Protein 3S7R (pdb70)

Nearest PDB structures (foldseek):
  8hni-assembly6_L  TM=8.729E-01  e=9.704E-08  Homo sapiens
  7s7b-assembly1_C  TM=8.817E-01  e=3.773E-05  Homo sapiens
  2voo-assembly2_B  TM=8.576E-01  e=2.754E-04  Homo sapiens
  2von-assembly1_A  TM=8.362E-01  e=2.131E-04  Homo sapiens
  1s79-assembly1_A  TM=7.300E-01  e=1.360E-04  Homo sapiens

Secondary structure (DSSP, 8-state):
--S-TT--EE---TT--HHHHHHHHTTTS-EEEEEE--TTT----SEEEEEESSTHHHHHHHHSS-EEETTEEEEE---/---TT--EES--TT--HHHHHHHHTTTS-EEEEEE--TTT----SEEEEEESSTHHHHHHHHSS-EEETTEEEEE---

Radius of gyration: 17.93 Å; Cα contacts (8 Å, |Δi|>4): 323; chains: 2; bounding box: 46×35×51 Å

Organism: Homo sapiens (NCBI:txid9606)

B-factor: mean 40.05, std 12.37, range [20.31, 107.15]

GO terms:
  GO:0003723 RNA binding (F, TAS)
  GO:0003729 mRNA binding (F, TAS)
  GO:0005515 protein binding (F, IPI)
  GO:0005654 nucleoplasm (C, IDA)
  GO:0005634 nucleus (C, IDA)
  GO:0016556 mRNA modification (P, IDA)
  GO:2000623 negative regulation of nuclear-transcribed mRNA catabolic process, nonsense-mediated decay (P, IDA)
  GO:1990904 ribonucleoprotein complex (C, IDA)
  GO:0003723 RNA binding (F, HDA)

Foldseek 3Di:
DPDDLQKKKAWADQPQDQVQVQVQLVVQAHWPGKDFPDPVPPGTPRMIMTGHPDSVSLVVVVVDPWDDGPHTTMDDDRD/DDDLQKKKAQADQPQDQVQVQVQLVVQAHWPGKDFPDPVPPGTPRMIMTGHPDSVSLVVVVVDPFDDGPHTTMDDDGD

Sequence (157 aa):
NEEDAGKFVGGLSWDTSKKDLKKDYFTKFGEVVDCTIKDPNTGRSRGFGFILFKDAASVEKVLDQKEHRLDGRVIDPPKKAEEDAGKFVGGLSWDTSKKDLKDYFTKFGEVVDCTIKDPNTGRSRGFGFILFKDAASVEKVLDQKEHRLDGRVIDPKKA

InterPro domains:
  IPR000504 RNA recognition motif domain [PF00076] (72-138)
  IPR000504 RNA recognition motif domain [PF00076] (155-215)
  IPR000504 RNA recognition motif domain [PS50102] (69-154)
  IPR000504 RNA recognition motif domain [PS50102] (153-233)
  IPR000504 RNA recognition motif domain [SM00360] (70-142)
  IPR000504 RNA recognition motif domain [SM00360] (154-227)
  IPR012677 Nucleotide-binding alpha-beta plait domain superfamily [G3DSA:3.30.70.330] (58-142)
  IPR012677 Nucleotide-binding alpha-beta plait domain superfamily [G3DSA:3.30.70.330] (143-267)
  IPR012956 CARG-binding factor, N-terminal [PF08143] (1-69)
  IPR034846 hnRNPAB, RNA recognition motif 1 [cd12757] (65-144)
  IPR035979 RNA-binding domain superfamily [SSF54928] (67-162)
  IPR035979 RNA-binding domain superfamily [SSF54928] (146-263)

Structure (mmCIF, N/CA/C/O backbone):
data_3S7R
#
_entry.id   3S7R
#
_cell.length_a   43.150
_cell.length_b   41.856
_cell.length_c   55.146
_cell.angle_alpha   90.00
_cell.angle_beta   92.65
_cell.angle_gamma   90.00
#
_symmetry.space_group_name_H-M   'P 1 21 1'
#
loop_
_entity.id
_entity.type
_entity.pdbx_description
1 polymer 'Heterogeneous nuclear ribonucleoprotein A/B'
2 non-polymer 'UNKNOWN LIGAND'
3 water water
#
loop_
_atom_site.group_PDB
_atom_site.id
_atom_site.type_symbol
_atom_site.label_atom_id
_atom_site.label_alt_id
_atom_site.label_comp_id
_atom_site.label_asym_id
_atom_site.label_entity_id
_atom_site.label_seq_id
_atom_site.pdbx_PDB_ins_code
_atom_site.Cartn_x
_atom_site.Cartn_y
_atom_site.Cartn_z
_atom_site.occupancy
_atom_site.B_iso_or_equiv
_atom_site.auth_seq_id
_atom_site.auth_comp_id
_atom_site.auth_asym_id
_atom_site.auth_atom_id
_atom_site.pdbx_PDB_model_num
ATOM 1 N N . ASN A 1 7 ? 30.781 -22.541 26.201 1.00 78.53 64 ASN A N 1
ATOM 2 C CA . ASN A 1 7 ? 31.313 -21.187 26.013 1.00 75.84 64 ASN A CA 1
ATOM 3 C C . ASN A 1 7 ? 32.809 -21.250 25.753 1.00 78.28 64 ASN A C 1
ATOM 4 O O . ASN A 1 7 ? 33.506 -22.049 26.392 1.00 80.99 64 ASN A O 1
ATOM 6 N N . GLU A 1 8 ? 33.298 -20.445 24.786 1.00 69.70 65 GLU A N 1
ATOM 7 C CA . GLU A 1 8 ? 34.721 -20.401 24.436 1.00 67.52 65 GLU A CA 1
ATOM 8 C C . GLU A 1 8 ? 35.456 -19.395 25.342 1.00 60.77 65 GLU A C 1
ATOM 9 O O . GLU A 1 8 ? 36.595 -19.642 25.737 1.00 60.38 65 GLU A O 1
ATOM 11 N N . GLU A 1 9 ? 34.814 -18.268 25.666 1.00 49.94 66 GLU A N 1
ATOM 12 C CA . GLU A 1 9 ? 35.388 -17.282 26.574 1.00 45.27 66 GLU A CA 1
ATOM 13 C C . GLU A 1 9 ? 34.517 -17.218 27.819 1.00 43.65 66 GLU A C 1
ATOM 14 O O . GLU A 1 9 ? 33.333 -17.567 27.752 1.00 41.54 66 GLU A O 1
ATOM 20 N N . ASP A 1 10 ? 35.096 -16.754 28.949 1.00 38.23 67 ASP A N 1
ATOM 21 C CA . ASP A 1 10 ? 34.405 -16.490 30.212 1.00 36.48 67 ASP A CA 1
ATOM 22 C C . ASP A 1 10 ? 33.084 -15.732 29.933 1.00 37.20 67 ASP A C 1
ATOM 23 O O . ASP A 1 10 ? 33.090 -14.757 29.205 1.00 34.50 67 ASP A O 1
ATOM 28 N N . ALA A 1 11 ? 31.967 -16.223 30.480 1.00 35.66 68 ALA A N 1
ATOM 29 C CA . ALA A 1 11 ? 30.596 -15.728 30.304 1.00 34.15 68 ALA A CA 1
ATOM 30 C C . ALA A 1 11 ? 30.380 -14.254 30.711 1.00 36.38 68 ALA A C 1
ATOM 31 O O . ALA A 1 11 ? 29.428 -13.644 30.220 1.00 34.85 68 ALA A O 1
ATOM 33 N N . GLY A 1 12 ? 31.246 -13.720 31.582 1.00 32.34 69 GLY A N 1
ATOM 34 C CA . GLY A 1 12 ? 31.186 -12.348 32.071 1.00 31.67 69 GLY A CA 1
ATOM 35 C C . GLY A 1 12 ? 32.125 -11.383 31.371 1.00 34.87 69 GLY A C 1
ATOM 36 O O . GLY A 1 12 ? 32.187 -10.216 31.729 1.00 32.88 69 GLY A O 1
ATOM 37 N N . LYS A 1 13 ? 32.873 -11.867 30.392 1.00 32.43 70 LYS A N 1
ATOM 38 C CA . LYS A 1 13 ? 33.871 -11.100 29.638 1.00 31.56 70 LYS A CA 1
ATOM 39 C C . LYS A 1 13 ? 33.305 -10.556 28.322 1.00 33.58 70 LYS A C 1
ATOM 40 O O . LYS A 1 13 ? 32.646 -11.288 27.580 1.00 32.38 70 LYS A O 1
ATOM 54 N N . PHE A 1 15 ? 34.219 -7.917 24.801 1.00 26.27 72 PHE A N 1
ATOM 55 C CA . PHE A 1 15 ? 35.071 -7.154 23.911 1.00 25.80 72 PHE A CA 1
ATOM 56 C C . PHE A 1 15 ? 34.457 -5.770 23.809 1.00 30.94 72 PHE A C 1
ATOM 57 O O . PHE A 1 15 ? 33.222 -5.658 23.826 1.00 31.17 72 PHE A O 1
ATOM 65 N N . VAL A 1 16 ? 35.294 -4.708 23.727 1.00 27.50 73 VAL A N 1
ATOM 66 C CA . VAL A 1 16 ? 34.808 -3.322 23.595 1.00 26.89 73 VAL A CA 1
ATOM 67 C C . VAL A 1 16 ? 35.659 -2.606 22.562 1.00 31.04 73 VAL A C 1
ATOM 68 O O . VAL A 1 16 ? 36.772 -2.182 22.868 1.00 29.54 73 VAL A O 1
ATOM 72 N N . GLY A 1 17 ? 35.127 -2.475 21.355 1.00 29.59 74 GLY A N 1
ATOM 73 C CA . GLY A 1 17 ? 35.829 -1.788 20.272 1.00 30.38 74 GLY A CA 1
ATOM 74 C C . GLY A 1 17 ? 35.440 -0.323 20.154 1.00 33.44 74 GLY A C 1
ATOM 75 O O . GLY A 1 17 ? 34.520 0.138 20.822 1.00 30.54 74 GLY A O 1
ATOM 76 N N . GLY A 1 18 ? 36.137 0.406 19.299 1.00 33.75 75 GLY A N 1
ATOM 77 C CA . GLY A 1 18 ? 35.847 1.811 19.032 1.00 34.65 75 GLY A CA 1
ATOM 78 C C . GLY A 1 18 ? 36.202 2.792 20.135 1.00 38.98 75 GLY A C 1
ATOM 79 O O . GLY A 1 18 ? 35.692 3.923 20.131 1.00 38.64 75 GLY A O 1
ATOM 80 N N . LEU A 1 19 ? 37.128 2.391 21.043 1.00 34.05 76 LEU A N 1
ATOM 81 C CA . LEU A 1 19 ? 37.609 3.226 22.144 1.00 33.66 76 LEU A CA 1
ATOM 82 C C . LEU A 1 19 ? 38.395 4.448 21.664 1.00 42.66 76 LEU A C 1
ATOM 83 O O . LEU A 1 19 ? 39.261 4.345 20.791 1.00 43.85 76 LEU A O 1
ATOM 88 N N . SER A 1 20 ? 38.092 5.615 22.264 1.00 42.33 77 SER A N 1
ATOM 89 C CA . SER A 1 20 ? 38.784 6.883 21.986 1.00 43.59 77 SER A CA 1
ATOM 90 C C . SER A 1 20 ? 40.179 6.806 22.613 1.00 42.96 77 SER A C 1
ATOM 91 O O . SER A 1 20 ? 40.345 6.126 23.628 1.00 40.12 77 SER A O 1
ATOM 94 N N . TRP A 1 21 ? 41.181 7.479 22.023 1.00 37.22 78 TRP A N 1
ATOM 95 C CA . TRP A 1 21 ? 42.549 7.452 22.572 1.00 33.96 78 TRP A CA 1
ATOM 96 C C . TRP A 1 21 ? 42.586 8.029 24.022 1.00 36.59 78 TRP A C 1
ATOM 97 O O . TRP A 1 21 ? 43.440 7.631 24.806 1.00 35.06 78 TRP A O 1
ATOM 108 N N . ASP A 1 22 ? 41.690 8.985 24.347 1.00 35.02 79 ASP A N 1
ATOM 109 C CA . ASP A 1 22 ? 41.685 9.673 25.643 1.00 36.64 79 ASP A CA 1
ATOM 110 C C . ASP A 1 22 ? 40.858 8.930 26.705 1.00 42.44 79 ASP A C 1
ATOM 111 O O . ASP A 1 22 ? 40.701 9.444 27.822 1.00 42.99 79 ASP A O 1
ATOM 116 N N . THR A 1 23 ? 40.390 7.701 26.384 1.00 39.54 80 THR A N 1
ATOM 117 C CA . THR A 1 23 ? 39.653 6.858 27.335 1.00 38.04 80 THR A CA 1
ATOM 118 C C . THR A 1 23 ? 40.678 6.065 28.137 1.00 37.86 80 THR A C 1
ATOM 119 O O . THR A 1 23 ? 41.467 5.314 27.563 1.00 36.91 80 THR A O 1
ATOM 123 N N . SER A 1 24 ? 40.672 6.252 29.451 1.00 33.38 81 SER A N 1
ATOM 124 C CA . SER A 1 24 ? 41.561 5.526 30.362 1.00 33.10 81 SER A CA 1
ATOM 125 C C . SER A 1 24 ? 40.906 4.213 30.836 1.00 34.36 81 SER A C 1
ATOM 126 O O . SER A 1 24 ? 39.716 4.000 30.589 1.00 32.11 81 SER A O 1
ATOM 129 N N . LYS A 1 25 ? 41.686 3.338 31.525 1.00 30.42 82 LYS A N 1
ATOM 130 C CA . LYS A 1 25 ? 41.212 2.076 32.113 1.00 30.84 82 LYS A CA 1
ATOM 131 C C . LYS A 1 25 ? 40.094 2.429 33.146 1.00 33.85 82 LYS A C 1
ATOM 132 O O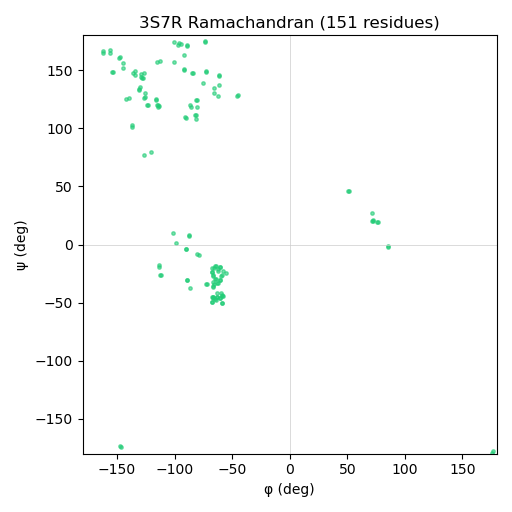 . LYS A 1 25 ? 39.032 1.799 33.161 1.00 33.48 82 LYS A O 1
ATOM 138 N N . LYS A 1 26 ? 40.309 3.482 33.934 1.00 31.08 83 LYS A N 1
ATOM 139 C CA . LYS A 1 26 ? 39.332 3.983 34.918 1.00 31.51 83 LYS A CA 1
ATOM 140 C C . LYS A 1 26 ? 38.044 4.480 34.217 1.00 34.89 83 LYS A C 1
ATOM 141 O O . LYS A 1 26 ? 36.955 4.161 34.685 1.00 34.93 83 LYS A O 1
ATOM 147 N N . ASP A 1 27 ? 38.164 5.259 33.123 1.00 31.14 84 ASP A N 1
ATOM 148 C CA . ASP A 1 27 ? 37.004 5.728 32.338 1.00 30.88 84 ASP A CA 1
ATOM 149 C C . ASP A 1 27 ? 36.189 4.538 31.830 1.00 31.69 84 ASP A C 1
ATOM 150 O O . ASP A 1 27 ? 34.960 4.568 31.913 1.00 32.19 84 ASP A O 1
ATOM 155 N N . LEU A 1 28 ? 36.874 3.502 31.302 1.00 28.06 85 LEU A N 1
ATOM 156 C CA . LEU A 1 28 ? 36.269 2.258 30.797 1.00 28.08 85 LEU A CA 1
ATOM 157 C C . LEU A 1 28 ? 35.459 1.546 31.913 1.00 29.16 85 LEU A C 1
ATOM 158 O O . LEU A 1 28 ? 34.286 1.244 31.703 1.00 27.69 85 LEU A O 1
ATOM 163 N N . LYS A 1 29 ? 36.093 1.353 33.089 1.00 26.91 86 LYS A N 1
ATOM 164 C CA A LYS A 1 29 ? 35.516 0.739 34.286 0.50 27.59 86 LYS A CA 1
ATOM 165 C CA B LYS A 1 29 ? 35.517 0.738 34.285 0.50 27.79 86 LYS A CA 1
ATOM 166 C C . LYS A 1 29 ? 34.273 1.506 34.763 1.00 32.65 86 LYS A C 1
ATOM 167 O O . LYS A 1 29 ? 33.271 0.877 35.116 1.00 32.69 86 LYS A O 1
ATOM 178 N N . ASP A 1 30 ? 34.358 2.866 34.811 1.00 29.92 87 ASP A N 1
ATOM 179 C CA . ASP A 1 30 ? 33.263 3.717 35.273 1.00 30.22 87 ASP A CA 1
ATOM 180 C C . ASP A 1 30 ? 32.075 3.654 34.322 1.00 32.12 87 ASP A C 1
ATOM 181 O O . ASP A 1 30 ? 30.944 3.710 34.786 1.00 32.38 87 ASP A O 1
ATOM 186 N N . TYR A 1 31 ? 32.309 3.546 33.005 1.00 27.01 88 TYR A N 1
ATOM 187 C CA . TYR A 1 31 ? 31.171 3.458 32.087 1.00 26.15 88 TYR A CA 1
ATOM 188 C C . TYR A 1 31 ? 30.365 2.163 32.322 1.00 29.95 88 TYR A C 1
ATOM 189 O O . TYR A 1 31 ? 29.143 2.201 32.381 1.00 33.11 88 TYR A O 1
ATOM 198 N N . PHE A 1 32 ? 31.045 1.034 32.424 1.00 25.46 89 PHE A N 1
ATOM 199 C CA . PHE A 1 32 ? 30.382 -0.249 32.541 1.00 25.27 89 PHE A CA 1
ATOM 200 C C . PHE A 1 32 ? 29.889 -0.562 33.948 1.00 27.65 89 PHE A C 1
ATOM 201 O O . PHE A 1 32 ? 29.105 -1.491 34.087 1.00 26.73 89 PHE A O 1
ATOM 209 N N . THR A 1 33 ? 30.252 0.256 34.959 1.00 26.45 90 THR A N 1
ATOM 210 C CA . THR A 1 33 ? 29.755 0.151 36.350 1.00 28.00 90 THR A CA 1
ATOM 211 C C . THR A 1 33 ? 28.224 0.373 36.358 1.00 32.57 90 THR A C 1
ATOM 212 O O . THR A 1 33 ? 27.548 -0.063 37.276 1.00 33.46 90 THR A O 1
ATOM 216 N N . LYS A 1 34 ? 27.688 1.044 35.327 1.00 29.47 91 LYS A N 1
ATOM 217 C CA . LYS A 1 34 ? 26.259 1.322 35.145 1.00 30.63 91 LYS A CA 1
ATOM 218 C C . LYS A 1 34 ? 25.430 0.043 34.912 1.00 32.88 91 LYS A C 1
ATOM 219 O O . LYS A 1 34 ? 24.232 0.082 35.067 1.00 32.16 91 LYS A O 1
ATOM 225 N N . PHE A 1 35 ? 26.066 -1.064 34.494 1.00 29.92 92 PHE A N 1
ATOM 226 C CA . PHE A 1 35 ? 25.435 -2.335 34.098 1.00 29.71 92 PHE A CA 1
ATOM 227 C C . PHE A 1 35 ? 25.745 -3.492 35.038 1.00 33.48 92 PHE A C 1
ATOM 228 O O . PHE A 1 35 ? 25.032 -4.496 35.009 1.00 34.69 92 PHE A O 1
ATOM 236 N N . GLY A 1 36 ? 26.803 -3.372 35.832 1.00 27.70 93 GLY A N 1
ATOM 237 C CA . GLY A 1 36 ? 27.162 -4.410 36.800 1.00 27.35 93 GLY A CA 1
ATOM 238 C C . GLY A 1 36 ? 28.440 -4.030 37.493 1.00 30.33 93 GLY A C 1
ATOM 239 O O . GLY A 1 36 ? 28.987 -2.970 37.198 1.00 31.40 93 GLY A O 1
ATOM 240 N N . GLU A 1 37 ? 28.946 -4.882 38.381 1.00 25.48 94 GLU A N 1
ATOM 241 C CA . GLU A 1 37 ? 30.245 -4.642 39.018 1.00 24.13 94 GLU A CA 1
ATOM 242 C C . GLU A 1 37 ? 31.338 -5.096 38.078 1.00 30.33 94 GLU A C 1
ATOM 243 O O . GLU A 1 37 ? 31.315 -6.233 37.626 1.00 27.98 94 GLU A O 1
ATOM 249 N N . VAL A 1 38 ? 32.273 -4.190 37.745 1.00 29.48 95 VAL A N 1
ATOM 250 C CA . VAL A 1 38 ? 33.394 -4.489 36.869 1.00 28.00 95 VAL A CA 1
ATOM 251 C C . VAL A 1 38 ? 34.554 -4.958 37.751 1.00 32.55 95 VAL A C 1
ATOM 252 O O . VAL A 1 38 ? 35.118 -4.178 38.508 1.00 34.46 95 VAL A O 1
ATOM 256 N N . VAL A 1 39 ? 34.865 -6.244 37.670 1.00 27.92 96 VAL A N 1
ATOM 257 C CA . VAL A 1 39 ? 35.951 -6.891 38.393 1.00 28.34 96 VAL A CA 1
ATOM 258 C C . VAL A 1 39 ? 37.305 -6.330 37.871 1.00 31.29 96 VAL A C 1
ATOM 259 O O . V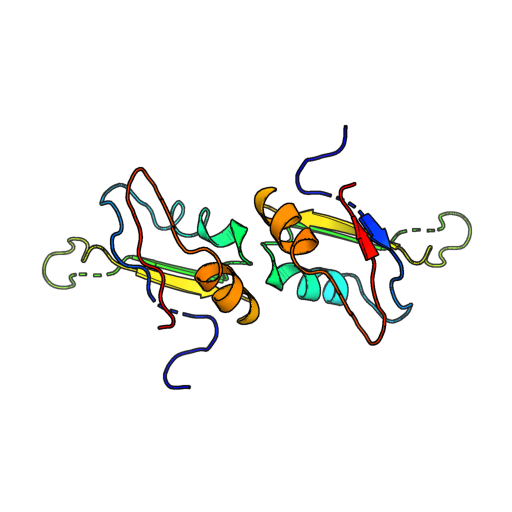AL A 1 39 ? 38.167 -5.975 38.665 1.00 31.78 96 VAL A O 1
ATOM 263 N N . ASP A 1 40 ? 37.466 -6.235 36.543 1.00 27.21 97 ASP A N 1
ATOM 264 C CA . ASP A 1 40 ? 38.679 -5.730 35.905 1.00 27.60 97 ASP A CA 1
ATOM 265 C C . ASP A 1 40 ? 38.401 -5.333 34.456 1.00 30.83 97 ASP A C 1
ATOM 266 O O . ASP A 1 40 ? 37.341 -5.640 33.912 1.00 28.25 97 ASP A O 1
ATOM 271 N N . CYS A 1 41 ? 39.335 -4.605 33.846 1.00 30.39 98 CYS A N 1
ATOM 272 C CA . CYS A 1 41 ? 39.234 -4.238 32.440 1.00 31.02 98 CYS A CA 1
ATOM 273 C C . CYS A 1 41 ? 40.607 -3.967 31.903 1.00 33.49 98 CYS A C 1
ATOM 274 O O . CYS A 1 41 ? 41.578 -3.888 32.660 1.00 34.30 98 CYS A O 1
ATOM 277 N N . THR A 1 42 ? 40.704 -3.880 30.596 1.00 29.06 99 THR A N 1
ATOM 278 C CA . THR A 1 42 ? 41.991 -3.657 29.968 1.00 31.48 99 THR A CA 1
ATOM 279 C C . THR A 1 42 ? 41.813 -2.984 28.616 1.00 34.40 99 THR A C 1
ATOM 280 O O . THR A 1 42 ? 40.826 -3.225 27.916 1.00 32.95 99 THR A O 1
ATOM 284 N N . ILE A 1 43 ? 42.788 -2.169 28.253 1.00 31.19 100 ILE A N 1
ATOM 285 C CA . ILE A 1 43 ? 42.872 -1.548 26.934 1.00 30.04 100 ILE A CA 1
ATOM 286 C C . ILE A 1 43 ? 44.098 -2.162 26.311 1.00 32.41 100 ILE A C 1
ATOM 287 O O . ILE A 1 43 ? 45.187 -2.108 26.895 1.00 32.86 100 ILE A O 1
ATOM 292 N N . LYS A 1 44 ? 43.891 -2.850 25.186 1.00 29.48 101 LYS A N 1
ATOM 293 C CA . LYS A 1 44 ? 44.937 -3.601 24.487 1.00 31.22 101 LYS A CA 1
ATOM 294 C C . LYS A 1 44 ? 45.917 -2.697 23.753 1.00 36.67 101 LYS A C 1
ATOM 295 O O . LYS A 1 44 ? 45.529 -1.816 22.982 1.00 36.23 101 LYS A O 1
ATOM 309 N N . ASP A 1 46 ? 49.641 -2.462 21.408 1.00 40.22 103 ASP A N 1
ATOM 310 C CA . ASP A 1 46 ? 50.452 -3.229 20.471 1.00 41.51 103 ASP A CA 1
ATOM 311 C C . ASP A 1 46 ? 51.780 -3.531 21.181 1.00 46.70 103 ASP A C 1
ATOM 312 O O . ASP A 1 46 ? 52.446 -2.593 21.602 1.00 46.58 103 ASP A O 1
ATOM 317 N N . PRO A 1 47 ? 52.165 -4.807 21.379 1.00 45.47 104 PRO A N 1
ATOM 318 C CA . PRO A 1 47 ? 53.423 -5.101 22.100 1.00 47.71 104 PRO A CA 1
ATOM 319 C C . PRO A 1 47 ? 54.685 -4.619 21.384 1.00 55.71 104 PRO A C 1
ATOM 320 O O . PRO A 1 47 ? 55.738 -4.501 22.014 1.00 58.58 104 PRO A O 1
ATOM 324 N N . ASN A 1 48 ? 54.595 -4.347 20.077 1.00 51.95 105 ASN A N 1
ATOM 325 C CA . ASN A 1 48 ? 55.751 -3.883 19.321 1.00 53.96 105 ASN A CA 1
ATOM 326 C C . ASN A 1 48 ? 55.888 -2.377 19.340 1.00 56.42 105 ASN A C 1
ATOM 327 O O . ASN A 1 48 ? 57.017 -1.890 19.215 1.00 59.58 105 ASN A O 1
ATOM 332 N N . THR A 1 49 ? 54.769 -1.633 19.439 1.00 47.88 106 THR A N 1
ATOM 333 C CA . THR A 1 49 ? 54.870 -0.162 19.367 1.00 46.59 106 THR A CA 1
ATOM 334 C C . THR A 1 49 ? 54.525 0.512 20.698 1.00 49.01 106 THR A C 1
ATOM 335 O O . THR A 1 49 ? 55.026 1.599 20.954 1.00 49.14 106 THR A O 1
ATOM 339 N N . GLY A 1 50 ? 53.709 -0.138 21.533 1.00 43.25 107 GLY A N 1
ATOM 340 C CA . GLY A 1 50 ? 53.256 0.423 22.798 1.00 40.39 107 GLY A CA 1
ATOM 341 C C . GLY A 1 50 ? 52.033 1.304 22.608 1.00 42.27 107 GLY A C 1
ATOM 342 O O . GLY A 1 50 ? 51.486 1.848 23.578 1.00 39.49 107 GLY A O 1
ATOM 343 N N . ARG A 1 51 ? 51.596 1.452 21.340 1.00 38.67 108 ARG A N 1
ATOM 344 C CA . ARG A 1 51 ? 50.441 2.267 20.966 1.00 36.05 108 ARG A CA 1
ATOM 345 C C . ARG A 1 51 ? 49.176 1.463 21.125 1.00 40.86 108 ARG A C 1
ATOM 346 O O . ARG A 1 51 ? 49.189 0.249 20.925 1.00 43.10 108 ARG A O 1
ATOM 354 N N . SER A 1 52 ? 48.074 2.132 21.484 1.00 36.13 109 SER A N 1
ATOM 355 C CA . SER A 1 52 ? 46.786 1.478 21.671 1.00 34.57 109 SER A CA 1
ATOM 356 C C . SER A 1 52 ? 46.256 0.800 20.396 1.00 38.50 109 SER A C 1
ATOM 357 O O . SER A 1 52 ? 46.387 1.332 19.296 1.00 38.24 109 SER A O 1
ATOM 360 N N . ARG A 1 53 ? 45.570 -0.337 20.569 1.00 34.64 110 ARG A N 1
ATOM 361 C CA . ARG A 1 53 ? 44.948 -1.022 19.436 1.00 35.14 110 ARG A CA 1
ATOM 362 C C . ARG A 1 53 ? 43.495 -0.494 19.230 1.00 36.42 110 ARG A C 1
ATOM 363 O O . ARG A 1 53 ? 42.833 -0.834 18.249 1.00 37.36 110 ARG A O 1
ATOM 371 N N . GLY A 1 54 ? 43.063 0.384 20.119 1.00 32.75 111 GLY A N 1
ATOM 372 C CA . GLY A 1 54 ? 41.749 1.010 20.069 1.00 32.21 111 GLY A CA 1
ATOM 373 C C . GLY A 1 54 ? 40.604 0.121 20.511 1.00 36.52 111 GLY A C 1
ATOM 374 O O . GLY A 1 54 ? 39.457 0.370 20.130 1.00 37.67 111 GLY A O 1
ATOM 375 N N . PHE A 1 55 ? 40.899 -0.952 21.262 1.00 32.52 112 PHE A N 1
ATOM 376 C CA . PHE A 1 55 ? 39.859 -1.830 21.795 1.00 31.66 112 PHE A CA 1
ATOM 377 C C . PHE A 1 55 ? 40.302 -2.398 23.132 1.00 33.39 112 PHE A C 1
ATOM 378 O O . PHE A 1 55 ? 41.490 -2.373 23.462 1.00 31.48 112 PHE A O 1
ATOM 386 N N . GLY A 1 56 ? 39.334 -2.881 23.901 1.00 30.24 113 GLY A N 1
ATOM 387 C CA . GLY A 1 56 ? 39.603 -3.469 25.197 1.00 29.43 113 GLY A CA 1
ATOM 388 C C . GLY A 1 56 ? 38.666 -4.583 25.596 1.00 31.74 113 GLY A C 1
ATOM 389 O O . GLY A 1 56 ? 37.840 -5.045 24.809 1.00 32.67 113 GLY A O 1
ATOM 390 N N . PHE A 1 57 ? 38.818 -5.028 26.820 1.00 25.89 114 PHE A N 1
ATOM 391 C CA . PHE A 1 57 ? 38.011 -6.090 27.416 1.00 26.16 114 PHE A CA 1
ATOM 392 C C . PHE A 1 57 ? 37.573 -5.682 28.807 1.00 28.53 114 PHE A C 1
ATOM 393 O O . PHE A 1 57 ? 38.285 -4.932 29.468 1.00 27.14 114 PHE A O 1
ATOM 401 N N . ILE A 1 58 ? 36.372 -6.099 29.213 1.00 27.43 115 ILE A N 1
ATOM 402 C CA . ILE A 1 58 ? 35.828 -5.851 30.564 1.00 28.10 115 ILE A CA 1
ATOM 403 C C . ILE A 1 58 ? 35.420 -7.184 31.143 1.00 29.63 115 ILE A C 1
ATOM 404 O O . ILE A 1 58 ? 35.044 -8.078 30.385 1.00 31.88 115 ILE A O 1
ATOM 409 N N . LEU A 1 59 ? 35.543 -7.340 32.458 1.00 22.45 116 LEU A N 1
ATOM 410 C CA . LEU A 1 59 ? 35.135 -8.535 33.202 1.00 22.55 116 LEU A CA 1
ATOM 411 C C . LEU A 1 59 ? 34.142 -8.140 34.277 1.00 25.22 116 LEU A C 1
ATOM 412 O O . LEU A 1 59 ? 34.448 -7.297 35.124 1.00 24.39 116 LEU A O 1
ATOM 417 N N . PHE A 1 60 ?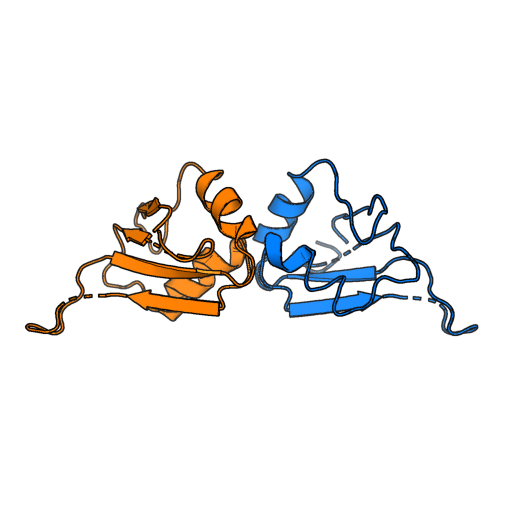 32.928 -8.707 34.204 1.00 23.53 117 PHE A N 1
ATOM 418 C CA . PHE A 1 60 ? 31.856 -8.463 35.171 1.00 23.89 117 PHE A CA 1
ATOM 419 C C . PHE A 1 60 ? 31.903 -9.483 36.276 1.00 28.57 117 PHE A C 1
ATOM 420 O O . PHE A 1 60 ? 32.295 -10.615 36.023 1.00 29.45 117 PHE A O 1
ATOM 428 N N . LYS A 1 61 ? 31.470 -9.120 37.485 1.00 26.86 118 LYS A N 1
ATOM 429 C CA . LYS A 1 61 ? 31.388 -10.053 38.623 1.00 27.99 118 LYS A CA 1
ATOM 430 C C . LYS A 1 61 ? 30.306 -11.104 38.319 1.00 31.50 118 LYS A C 1
ATOM 431 O O . LYS A 1 61 ? 30.528 -12.298 38.471 1.00 30.13 118 LYS A O 1
ATOM 437 N N . ASP A 1 62 ? 29.154 -10.639 37.825 1.00 29.98 119 ASP A N 1
ATOM 438 C CA . ASP A 1 62 ? 28.038 -11.489 37.458 1.00 30.09 119 ASP A CA 1
ATOM 439 C C . ASP A 1 62 ? 27.787 -11.371 35.960 1.00 34.95 119 ASP A C 1
ATOM 440 O O . ASP A 1 62 ? 27.542 -10.266 35.445 1.00 34.37 119 ASP A O 1
ATOM 445 N N . ALA A 1 63 ? 27.795 -12.532 35.281 1.00 30.81 120 ALA A N 1
ATOM 446 C CA . ALA A 1 63 ? 27.608 -12.690 33.832 1.00 29.88 120 ALA A CA 1
ATOM 447 C C . ALA A 1 63 ? 26.243 -12.177 33.350 1.00 33.53 120 ALA A C 1
ATOM 448 O O . ALA A 1 63 ? 26.123 -11.854 32.166 1.00 34.39 120 ALA A O 1
ATOM 450 N N . ALA A 1 64 ? 25.246 -12.033 34.257 1.00 28.32 121 ALA A N 1
ATOM 451 C CA . ALA A 1 64 ? 23.918 -11.470 33.934 1.00 29.29 121 ALA A CA 1
ATOM 452 C C . ALA A 1 64 ? 24.026 -10.026 33.386 1.00 32.44 121 ALA A C 1
ATOM 453 O O . ALA A 1 64 ? 23.146 -9.600 32.621 1.00 33.10 121 ALA A O 1
ATOM 455 N N . SER A 1 65 ? 25.105 -9.289 33.772 1.00 26.23 122 SER A N 1
ATOM 456 C CA . SER A 1 65 ? 25.350 -7.901 33.351 1.00 26.90 122 SER A CA 1
ATOM 457 C C . SER A 1 65 ? 25.647 -7.745 31.855 1.00 30.65 122 SER A C 1
ATOM 458 O O . SER A 1 65 ? 25.342 -6.688 31.310 1.00 31.02 122 SER A O 1
ATOM 461 N N . VAL A 1 66 ? 26.193 -8.789 31.193 1.00 28.46 123 VAL A N 1
ATOM 462 C CA . VAL A 1 66 ? 26.526 -8.802 29.759 1.00 28.15 123 VAL A CA 1
ATOM 463 C C . VAL A 1 66 ? 25.241 -8.575 28.921 1.00 33.46 123 VAL A C 1
ATOM 464 O O . VAL A 1 66 ? 25.238 -7.730 28.028 1.00 32.80 123 VAL A O 1
ATOM 468 N N . GLU A 1 67 ? 24.147 -9.277 29.264 1.00 32.05 124 GLU A N 1
ATOM 469 C CA . GLU A 1 67 ? 22.842 -9.192 28.587 1.00 33.20 124 GLU A CA 1
ATOM 470 C C . GLU A 1 67 ? 22.246 -7.792 28.726 1.00 37.52 124 GLU A C 1
ATOM 471 O O . GLU A 1 67 ? 21.584 -7.328 27.804 1.00 39.29 124 GLU A O 1
ATOM 477 N N . LYS A 1 68 ? 22.510 -7.117 29.860 1.00 32.55 125 LYS A N 1
ATOM 478 C CA . LYS A 1 68 ? 22.049 -5.755 30.131 1.00 33.21 125 LYS A CA 1
ATOM 479 C C . LYS A 1 68 ? 22.821 -4.747 29.275 1.00 36.91 125 LYS A C 1
ATOM 480 O O . LYS A 1 68 ? 22.231 -3.769 28.809 1.00 38.43 125 LYS A O 1
ATOM 486 N N . VAL A 1 69 ? 24.112 -5.020 29.006 1.00 30.80 126 VAL A N 1
ATOM 487 C CA . VAL A 1 69 ? 24.930 -4.181 28.134 1.00 29.72 126 VAL A CA 1
ATOM 488 C C . VAL A 1 69 ? 24.379 -4.311 26.715 1.00 38.18 126 VAL A C 1
ATOM 489 O O . VAL A 1 69 ? 24.111 -3.294 26.067 1.00 41.01 126 VAL A O 1
ATOM 493 N N . LEU A 1 70 ? 24.176 -5.550 26.257 1.00 33.63 127 LEU A N 1
ATOM 494 C CA . LEU A 1 70 ? 23.689 -5.854 24.903 1.00 34.90 127 LEU A CA 1
ATOM 495 C C . LEU A 1 70 ? 22.228 -5.415 24.663 1.00 38.90 127 LEU A C 1
ATOM 496 O O . LEU A 1 70 ? 21.856 -5.208 23.514 1.00 40.23 127 LEU A O 1
ATOM 501 N N . ASP A 1 71 ? 21.408 -5.277 25.732 1.00 35.37 128 ASP A N 1
ATOM 502 C CA . ASP A 1 71 ? 20.028 -4.792 25.633 1.00 37.09 128 ASP A CA 1
ATOM 503 C C . ASP A 1 71 ? 20.012 -3.323 25.193 1.00 42.97 128 ASP A C 1
ATOM 504 O O . ASP A 1 71 ? 19.086 -2.917 24.490 1.00 45.34 128 ASP A O 1
ATOM 506 N N . GLN A 1 72 ? 21.040 -2.532 25.590 1.00 37.61 129 GLN A N 1
ATOM 507 C CA . GLN A 1 72 ? 21.178 -1.117 25.206 1.00 38.33 129 GLN A CA 1
ATOM 508 C C . GLN A 1 72 ? 21.817 -1.060 23.809 1.00 42.25 129 GLN A C 1
ATOM 509 O O . GLN A 1 72 ? 22.972 -1.451 23.653 1.00 40.05 129 GLN A O 1
ATOM 515 N N . LYS A 1 73 ? 21.043 -0.634 22.797 1.00 41.79 130 LYS A N 1
ATOM 516 C CA . LYS A 1 73 ? 21.450 -0.643 21.389 1.00 43.56 130 LYS A CA 1
ATOM 517 C C . LYS A 1 73 ? 22.619 0.292 21.055 1.00 47.96 130 LYS A C 1
ATOM 518 O O . LYS A 1 73 ? 23.359 0.001 20.117 1.00 49.52 130 LYS A O 1
ATOM 520 N N . GLU A 1 74 ? 22.777 1.408 21.782 1.00 42.75 131 GLU A N 1
ATOM 521 C CA . GLU A 1 74 ? 23.854 2.358 21.508 1.00 40.29 131 GLU A CA 1
ATOM 522 C C . GLU A 1 74 ? 24.606 2.735 22.777 1.00 39.82 131 GLU A C 1
ATOM 523 O O . GLU A 1 74 ? 23.987 3.054 23.807 1.00 39.56 131 GLU A O 1
ATOM 529 N N . HIS A 1 75 ? 25.947 2.711 22.675 1.00 32.59 132 HIS A N 1
ATOM 530 C CA . HIS A 1 75 ? 26.875 3.008 23.749 1.00 30.24 132 HIS A CA 1
ATOM 531 C C . HIS A 1 75 ? 27.828 4.074 23.334 1.00 35.71 132 HIS A C 1
ATOM 532 O O . HIS A 1 75 ? 28.468 3.970 22.274 1.00 36.62 132 HIS A O 1
ATOM 539 N N . ARG A 1 76 ? 27.911 5.118 24.151 1.00 33.56 133 ARG A N 1
ATOM 540 C CA . ARG A 1 76 ? 28.766 6.270 23.923 1.00 35.05 133 ARG A CA 1
ATOM 541 C C . ARG A 1 76 ? 29.685 6.541 25.111 1.00 40.04 133 ARG A C 1
ATOM 542 O O . ARG A 1 76 ? 29.204 6.630 26.238 1.00 38.96 133 ARG A O 1
ATOM 550 N N . LEU A 1 77 ? 31.001 6.710 24.847 1.00 37.94 134 LEU A N 1
ATOM 551 C CA . LEU A 1 77 ? 32.014 6.978 25.873 1.00 37.33 134 LEU A CA 1
ATOM 552 C C . LEU A 1 77 ? 33.067 7.967 25.360 1.00 47.15 134 LEU A C 1
ATOM 553 O O . LEU A 1 77 ? 33.707 7.725 24.318 1.00 48.26 134 LEU A O 1
ATOM 558 N N . ASP A 1 78 ? 33.267 9.072 26.115 1.00 47.82 135 ASP A N 1
ATOM 559 C CA . ASP A 1 78 ? 34.254 10.134 25.828 1.00 48.66 135 ASP A CA 1
ATOM 560 C C . ASP A 1 78 ? 34.118 10.648 24.356 1.00 52.56 135 ASP A C 1
ATOM 561 O O . ASP A 1 78 ? 35.127 10.813 23.638 1.00 50.77 135 ASP A O 1
ATOM 566 N N . GLY A 1 79 ? 32.848 10.889 23.965 1.00 49.55 136 GLY A N 1
ATOM 567 C CA . GLY A 1 79 ? 32.431 11.398 22.658 1.00 50.75 136 GLY A CA 1
ATOM 568 C C . GLY A 1 79 ? 32.560 10.446 21.483 1.00 53.18 136 GLY A C 1
ATOM 569 O O . GLY A 1 79 ? 32.689 10.892 20.342 1.00 55.59 136 GLY A O 1
ATOM 570 N N . ARG A 1 80 ? 32.503 9.139 21.725 1.00 44.80 137 ARG A N 1
ATOM 571 C CA . ARG A 1 80 ? 32.641 8.154 20.668 1.00 42.32 137 ARG A CA 1
ATOM 572 C C . ARG A 1 80 ? 31.621 7.027 20.787 1.00 41.35 137 ARG A C 1
ATOM 573 O O . ARG A 1 80 ? 31.284 6.616 21.887 1.00 36.20 137 ARG A O 1
ATOM 577 N N . VAL A 1 81 ? 31.191 6.471 19.652 1.00 40.26 138 VAL A N 1
ATOM 578 C CA . VAL A 1 81 ? 30.319 5.296 19.663 1.00 39.19 138 VAL A CA 1
ATOM 579 C C . VAL A 1 81 ? 31.227 4.081 19.899 1.00 40.13 138 VAL A C 1
ATOM 580 O O . VAL A 1 81 ? 32.153 3.833 19.102 1.00 40.43 138 VAL A O 1
ATOM 584 N N . ILE A 1 82 ? 30.999 3.373 21.020 1.00 33.23 139 ILE A N 1
ATOM 585 C CA . ILE A 1 82 ? 31.796 2.203 21.390 1.00 31.70 139 ILE A CA 1
ATOM 586 C C . ILE A 1 82 ? 30.998 0.933 21.023 1.00 35.99 139 ILE A C 1
ATOM 587 O O . ILE A 1 82 ? 29.765 0.969 20.872 1.00 34.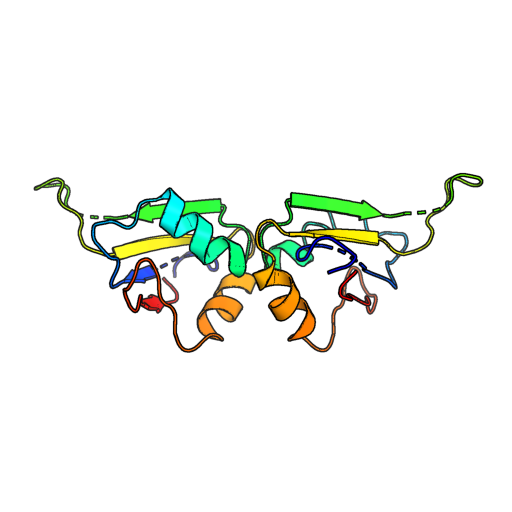54 139 ILE A O 1
ATOM 592 N N . ASP A 1 83 ? 31.714 -0.175 20.848 1.00 33.22 140 ASP A N 1
ATOM 593 C CA . ASP A 1 83 ? 31.129 -1.402 20.324 1.00 33.50 140 ASP A CA 1
ATOM 594 C C . ASP A 1 83 ? 31.251 -2.605 21.283 1.00 34.21 140 ASP A C 1
ATOM 595 O O . ASP A 1 83 ? 32.119 -3.444 21.039 1.00 33.19 140 ASP A O 1
ATOM 600 N N . PRO A 1 84 ? 30.372 -2.744 22.348 1.00 30.29 141 PRO A N 1
ATOM 601 C CA A PRO A 1 84 ? 30.485 -3.903 23.250 0.50 29.15 141 PRO A CA 1
ATOM 602 C CA B PRO A 1 84 ? 30.497 -3.909 23.242 0.50 29.20 141 PRO A CA 1
ATOM 603 C C . PRO A 1 84 ? 29.917 -5.168 22.613 1.00 33.65 141 PRO A C 1
ATOM 604 O O . PRO A 1 84 ? 28.883 -5.123 21.942 1.00 34.00 141 PRO A O 1
ATOM 611 N N . LYS A 1 85 ? 30.613 -6.278 22.796 1.00 30.28 142 LYS A N 1
ATOM 612 C CA . LYS A 1 85 ? 30.253 -7.602 22.244 1.00 31.31 142 LYS A CA 1
ATOM 613 C C . LYS A 1 85 ? 30.631 -8.701 23.211 1.00 35.35 142 LYS A C 1
ATOM 614 O O . LYS A 1 85 ? 31.618 -8.532 23.925 1.00 32.05 142 LYS A O 1
ATOM 620 N N . LYS A 1 86 ? 29.907 -9.853 23.189 1.00 35.83 143 LYS A N 1
ATOM 621 C CA . LYS A 1 86 ? 30.273 -11.045 23.986 1.00 36.50 143 LYS A CA 1
ATOM 622 C C . LYS A 1 86 ? 31.640 -11.483 23.487 1.00 38.13 143 LYS A C 1
ATOM 623 O O . LYS A 1 86 ? 31.827 -11.500 22.264 1.00 38.54 143 LYS A O 1
ATOM 627 N N . ALA A 1 87 ? 32.634 -11.662 24.388 1.00 32.29 144 ALA A N 1
ATOM 628 C CA . ALA A 1 87 ? 33.994 -11.978 23.920 1.00 37.03 144 ALA A CA 1
ATOM 629 C C . ALA A 1 87 ? 34.068 -13.444 23.464 1.00 64.58 144 ALA A C 1
ATOM 630 O O . ALA A 1 87 ? 33.300 -14.266 24.015 1.00 69.10 144 ALA A O 1
ATOM 633 N N . GLU B 1 8 ? 14.758 13.783 46.819 1.00 63.55 65 GLU B N 1
ATOM 634 C CA . GLU B 1 8 ? 14.674 13.820 48.283 1.00 63.55 65 GLU B CA 1
ATOM 635 C C . GLU B 1 8 ? 15.673 12.831 48.927 1.00 60.70 65 GLU B C 1
ATOM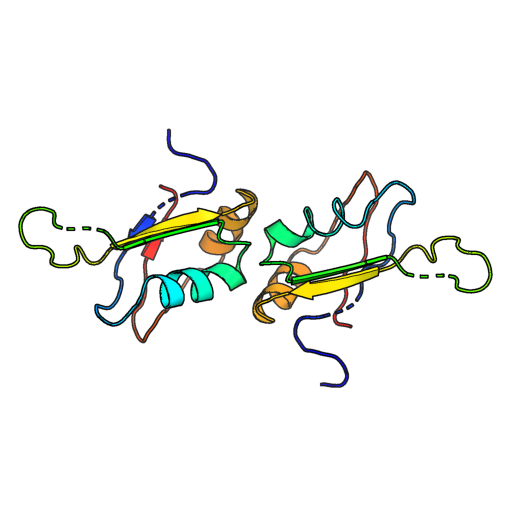 636 O O . GLU B 1 8 ? 16.282 13.151 49.947 1.00 61.33 65 GLU B O 1
ATOM 642 N N . GLU B 1 9 ? 15.842 11.644 48.335 1.00 51.77 66 GLU B N 1
ATOM 643 C CA . GLU B 1 9 ? 16.834 10.669 48.800 1.00 47.46 66 GLU B CA 1
ATOM 644 C C . GLU B 1 9 ? 17.908 10.529 47.727 1.00 45.22 66 GLU B C 1
ATOM 645 O O . GLU B 1 9 ? 17.648 10.859 46.568 1.00 43.57 66 GLU B O 1
ATOM 651 N N . ASP B 1 10 ? 19.112 10.061 48.110 1.00 39.95 67 ASP B N 1
ATOM 652 C CA . ASP B 1 10 ? 20.238 9.799 47.218 1.00 38.81 67 ASP B CA 1
ATOM 653 C C . ASP B 1 10 ? 19.741 9.028 45.986 1.00 39.65 67 ASP B C 1
ATOM 654 O O . ASP B 1 10 ? 19.022 8.031 46.133 1.00 37.32 67 ASP B O 1
ATOM 659 N N . ALA B 1 11 ? 20.077 9.538 44.785 1.00 35.93 68 ALA B N 1
ATOM 660 C CA . ALA B 1 11 ? 19.659 9.019 43.470 1.00 33.98 68 ALA B CA 1
ATOM 661 C C . ALA B 1 11 ? 20.000 7.534 43.209 1.00 35.23 68 ALA B C 1
ATOM 662 O O . ALA B 1 11 ? 19.329 6.922 42.383 1.00 36.19 68 ALA B O 1
ATOM 664 N N . GLY B 1 12 ? 21.016 6.983 43.877 1.00 30.02 69 GLY B N 1
ATOM 665 C CA . GLY B 1 12 ? 21.424 5.588 43.716 1.00 29.02 69 GLY B CA 1
ATOM 666 C C . GLY B 1 12 ? 20.959 4.637 44.817 1.00 33.21 69 GLY B C 1
ATOM 667 O O . GLY B 1 12 ? 21.387 3.477 44.866 1.0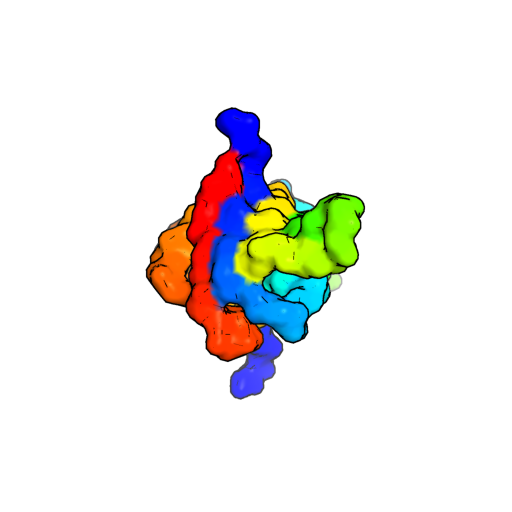0 32.07 69 GLY B O 1
ATOM 668 N N . LYS B 1 13 ? 20.067 5.108 45.687 1.00 29.44 70 LYS B N 1
ATOM 669 C CA . LYS B 1 13 ? 19.536 4.352 46.831 1.00 28.25 70 LYS B CA 1
ATOM 670 C C . LYS B 1 13 ? 18.150 3.771 46.539 1.00 32.51 70 LYS B C 1
ATOM 671 O O . LYS B 1 13 ? 17.272 4.466 46.034 1.00 33.78 70 LYS B O 1
ATOM 685 N N . PHE B 1 15 ? 14.900 1.148 48.066 1.00 30.75 72 PHE B N 1
ATOM 686 C CA . PHE B 1 15 ? 14.183 0.367 49.059 1.00 30.39 72 PHE B CA 1
ATOM 687 C C . PHE B 1 15 ? 13.974 -1.013 48.451 1.00 34.24 72 PHE B C 1
ATOM 688 O O . PHE B 1 15 ? 13.772 -1.110 47.237 1.00 33.27 72 PHE B O 1
ATOM 696 N N . VAL B 1 16 ? 14.060 -2.083 49.256 1.00 31.00 73 VAL B N 1
ATOM 697 C CA . VAL B 1 16 ? 13.868 -3.465 48.802 1.00 29.21 73 VAL B CA 1
ATOM 698 C C . VAL B 1 16 ? 13.009 -4.160 49.844 1.00 31.84 73 VAL B C 1
ATOM 699 O O . VAL B 1 16 ? 13.541 -4.544 50.891 1.00 30.20 73 VAL B O 1
ATOM 703 N N . GLY B 1 17 ? 11.721 -4.332 49.550 1.00 28.31 74 GLY B N 1
ATOM 704 C CA . GLY B 1 17 ? 10.794 -5.015 50.450 1.00 29.84 74 GLY B CA 1
ATOM 705 C C . GLY B 1 17 ? 10.567 -6.477 50.120 1.00 32.51 74 GLY B C 1
ATOM 706 O O . GLY B 1 17 ? 11.005 -6.978 49.088 1.00 30.14 74 GLY B O 1
ATOM 707 N N . GLY B 1 18 ? 9.879 -7.158 51.009 1.00 31.02 75 GLY B N 1
ATOM 708 C CA . GLY B 1 18 ? 9.525 -8.562 50.834 1.00 32.06 75 GLY B CA 1
ATOM 709 C C . GLY B 1 18 ? 10.654 -9.564 50.956 1.00 37.20 75 GLY B C 1
ATOM 710 O O . GLY B 1 18 ? 10.504 -10.703 50.493 1.00 36.58 75 GLY B O 1
ATOM 711 N N . LEU B 1 19 ? 11.780 -9.158 51.612 1.00 33.10 76 LEU B N 1
ATOM 712 C CA . LEU B 1 19 ? 12.959 -10.006 51.843 1.00 31.95 76 LEU B CA 1
ATOM 713 C C . LEU B 1 19 ? 12.636 -11.234 52.692 1.00 40.60 76 LEU B C 1
ATOM 714 O O . LEU B 1 19 ? 11.911 -11.145 53.698 1.00 42.20 76 LEU B O 1
ATOM 719 N N . SER B 1 20 ? 13.191 -12.395 52.280 1.00 38.54 77 SER B N 1
ATOM 720 C CA . SER B 1 20 ? 13.064 -13.664 53.018 1.00 39.11 77 SER B CA 1
ATOM 721 C C . SER B 1 20 ? 13.934 -13.580 54.269 1.00 40.39 77 SER B C 1
ATOM 722 O O . SER B 1 20 ? 14.960 -12.890 54.248 1.00 39.25 77 SER B O 1
ATOM 725 N N . TRP B 1 21 ? 13.544 -14.249 55.358 1.00 36.29 78 TRP B N 1
ATOM 726 C CA . TRP B 1 21 ? 14.332 -14.202 56.600 1.00 34.09 78 TRP B CA 1
ATOM 727 C C . TRP B 1 21 ? 15.768 -14.766 56.381 1.00 36.30 78 TRP B C 1
ATOM 728 O O . TRP B 1 21 ? 16.687 -14.364 57.085 1.00 34.07 78 TRP B O 1
ATOM 739 N N . ASP B 1 22 ? 15.935 -15.736 55.443 1.00 33.96 79 ASP B N 1
ATOM 740 C CA . ASP B 1 22 ? 17.216 -16.409 55.221 1.00 35.45 79 ASP B CA 1
ATOM 741 C C . ASP B 1 22 ? 18.111 -15.664 54.209 1.00 41.34 79 ASP B C 1
ATOM 742 O O . ASP B 1 22 ? 19.183 -16.172 53.860 1.00 41.56 79 ASP B O 1
ATOM 747 N N . THR B 1 23 ? 17.701 -14.443 53.794 1.00 39.31 80 THR B N 1
ATOM 748 C CA . THR B 1 23 ? 18.490 -13.589 52.898 1.00 37.34 80 THR B CA 1
ATOM 749 C C . THR B 1 23 ? 19.461 -12.799 53.758 1.00 38.79 80 THR B C 1
ATOM 750 O O . THR B 1 23 ? 19.041 -12.053 54.630 1.00 38.94 80 THR B O 1
ATOM 754 N N . SER B 1 24 ? 20.756 -12.991 53.540 1.00 35.42 81 SER B N 1
ATOM 755 C CA . SER B 1 24 ? 21.793 -12.252 54.267 1.00 35.33 81 SER B CA 1
ATOM 756 C C . SER B 1 24 ? 22.140 -10.927 5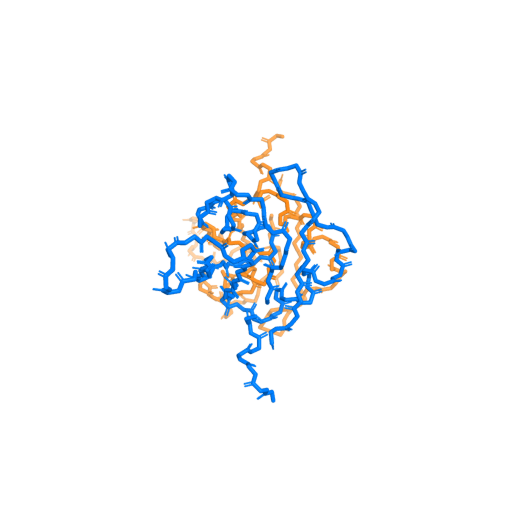3.524 1.00 37.52 81 SER B C 1
ATOM 757 O O . SER B 1 24 ? 21.666 -10.706 52.403 1.00 35.13 81 SER B O 1
ATOM 760 N N . LYS B 1 25 ? 22.957 -10.053 54.165 1.00 33.44 82 LYS B N 1
ATOM 761 C CA . LYS B 1 25 ? 23.460 -8.792 53.595 1.00 32.76 82 LYS B CA 1
ATOM 762 C C . LYS B 1 25 ? 24.250 -9.135 52.318 1.00 34.41 82 LYS B C 1
ATOM 763 O O . LYS B 1 25 ? 24.045 -8.514 51.284 1.00 33.49 82 LYS B O 1
ATOM 769 N N . LYS B 1 26 ? 25.080 -10.180 52.379 1.00 33.45 83 LYS B N 1
ATOM 770 C CA . LYS B 1 26 ? 25.868 -10.683 51.239 1.00 33.55 83 LYS B CA 1
ATOM 771 C C . LYS B 1 26 ? 24.951 -11.186 50.109 1.00 35.68 83 LYS B C 1
ATOM 772 O O . LYS B 1 26 ? 25.214 -10.863 48.952 1.00 36.94 83 LYS B O 1
ATOM 778 N N . ASP B 1 27 ? 23.894 -11.961 50.431 1.00 31.07 84 ASP B N 1
ATOM 779 C CA . ASP B 1 27 ? 22.919 -12.439 49.431 1.00 31.66 84 ASP B CA 1
ATOM 780 C C . ASP B 1 27 ? 22.265 -11.258 48.715 1.00 33.40 84 ASP B C 1
ATOM 781 O O . ASP B 1 27 ? 22.134 -11.295 47.493 1.00 32.56 84 ASP B O 1
ATOM 786 N N . LEU B 1 28 ? 21.858 -10.219 49.487 1.00 29.96 85 LEU B N 1
ATOM 787 C CA . LEU B 1 28 ? 21.244 -8.973 48.979 1.00 28.24 85 LEU B CA 1
ATOM 788 C C . LEU B 1 28 ? 22.191 -8.259 47.988 1.00 30.26 85 LEU B C 1
ATOM 789 O O . LEU B 1 28 ? 21.784 -7.954 46.873 1.00 29.21 85 LEU B O 1
ATOM 794 N N . LYS B 1 29 ? 23.465 -8.067 48.384 1.00 26.82 86 LYS B N 1
ATOM 795 C CA . LYS B 1 29 ? 24.487 -7.418 47.593 1.00 26.50 86 LYS B CA 1
ATOM 796 C C . LYS B 1 29 ? 24.786 -8.203 46.302 1.00 28.15 86 LYS B C 1
ATOM 797 O O . LYS B 1 29 ? 24.946 -7.576 45.249 1.00 26.13 86 LYS B O 1
ATOM 803 N N . ASP B 1 30 ? 24.862 -9.555 46.382 1.00 25.77 87 ASP B N 1
ATOM 804 C CA . ASP B 1 30 ? 25.124 -10.407 45.216 1.00 26.70 87 ASP B CA 1
ATOM 805 C C . ASP B 1 30 ? 23.970 -10.352 44.227 1.00 30.01 87 ASP B C 1
ATOM 806 O O . ASP B 1 30 ? 24.212 -10.387 43.046 1.00 29.79 87 ASP B O 1
ATOM 811 N N . TYR B 1 31 ? 22.710 -10.267 44.696 1.00 27.93 88 TYR B N 1
ATOM 812 C CA . TYR B 1 31 ? 21.607 -10.177 43.740 1.00 27.42 88 TYR B CA 1
ATOM 813 C C . TYR B 1 31 ? 21.686 -8.877 42.909 1.00 32.17 88 TYR B C 1
ATOM 814 O O . TYR B 1 31 ? 21.536 -8.918 41.691 1.00 3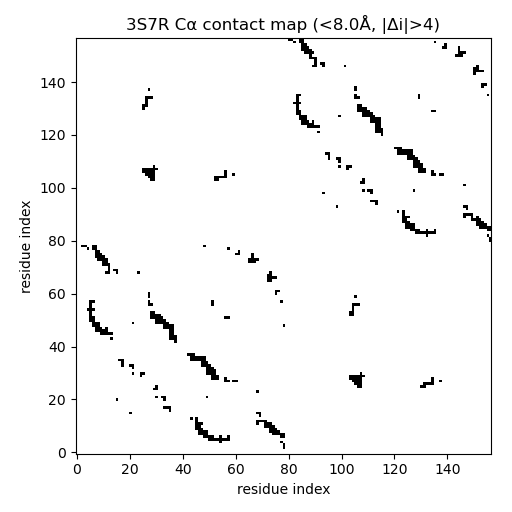3.20 88 TYR B O 1
ATOM 823 N N . PHE B 1 32 ? 21.895 -7.733 43.574 1.00 26.16 89 PHE B N 1
ATOM 824 C CA . PHE B 1 32 ? 21.887 -6.456 42.895 1.00 25.74 89 PHE B CA 1
ATOM 825 C C . PHE B 1 32 ? 23.188 -6.138 42.140 1.00 29.15 89 PHE B C 1
ATOM 826 O O . PHE B 1 32 ? 23.187 -5.219 41.351 1.00 26.86 89 PHE B O 1
ATOM 834 N N . THR B 1 33 ? 24.253 -6.946 42.312 1.00 29.11 90 THR B N 1
ATOM 835 C CA . THR B 1 33 ? 25.522 -6.837 41.578 1.00 29.37 90 THR B CA 1
ATOM 836 C C . THR B 1 33 ? 25.265 -7.065 40.063 1.00 31.88 90 THR B C 1
ATOM 837 O O . THR B 1 33 ? 26.050 -6.637 39.234 1.00 32.00 90 THR B O 1
ATOM 841 N N . LYS B 1 34 ? 24.141 -7.713 39.724 1.00 29.27 91 LYS B N 1
ATOM 842 C CA . LYS B 1 34 ? 23.695 -7.997 38.360 1.00 29.69 91 LYS B CA 1
ATOM 843 C C . LYS B 1 34 ? 23.311 -6.718 37.594 1.00 31.71 91 LYS B C 1
ATOM 844 O O . LYS B 1 34 ? 23.235 -6.754 36.387 1.00 31.46 91 LYS B O 1
ATOM 850 N N . PHE B 1 35 ? 23.014 -5.620 38.302 1.00 29.30 92 PHE B N 1
ATOM 851 C CA . PHE B 1 35 ? 22.499 -4.360 37.755 1.00 29.31 92 PHE B CA 1
ATOM 852 C C . PHE B 1 35 ? 23.465 -3.190 37.894 1.00 33.10 92 PHE B C 1
ATOM 853 O O . PHE B 1 35 ? 23.284 -2.175 37.229 1.00 34.43 92 PHE B O 1
ATOM 861 N N . GLY B 1 36 ? 24.452 -3.309 38.765 1.00 27.30 93 GLY B N 1
ATOM 862 C CA . GLY B 1 36 ? 25.458 -2.261 38.941 1.00 25.64 93 GLY B CA 1
ATOM 863 C C . GLY B 1 36 ? 26.381 -2.646 40.067 1.00 29.45 93 GLY B C 1
ATOM 864 O O . GLY B 1 36 ? 26.202 -3.712 40.658 1.00 30.80 93 GLY B O 1
ATOM 865 N N . GLU B 1 37 ? 27.354 -1.801 40.389 1.00 24.53 94 GLU B N 1
ATOM 866 C CA . GLU B 1 37 ? 28.214 -2.037 41.549 1.00 23.45 94 GLU B CA 1
ATOM 867 C C . GLU B 1 37 ? 27.478 -1.586 42.802 1.00 28.81 94 GLU B C 1
ATOM 868 O O . GLU B 1 37 ? 27.028 -0.457 42.858 1.00 30.05 94 GLU B O 1
ATOM 874 N N . VAL B 1 38 ? 27.320 -2.477 43.775 1.00 27.79 95 VAL B N 1
ATOM 875 C CA . VAL B 1 38 ? 26.659 -2.187 45.049 1.00 27.06 95 VAL B CA 1
ATOM 876 C C . VAL B 1 38 ? 27.735 -1.706 46.028 1.00 33.94 95 VAL B C 1
ATOM 877 O O . VAL B 1 38 ? 28.588 -2.480 46.442 1.00 36.00 95 VAL B O 1
ATOM 881 N N . VAL B 1 39 ? 27.707 -0.413 46.350 1.00 30.27 96 VAL B N 1
ATOM 882 C CA . VAL B 1 39 ? 28.616 0.236 47.285 1.00 31.18 96 VAL B CA 1
ATOM 883 C C . VAL B 1 39 ? 28.345 -0.325 48.709 1.00 36.02 96 VAL B C 1
ATOM 884 O O . VAL B 1 39 ? 29.288 -0.681 49.419 1.00 37.19 96 VAL B O 1
ATOM 888 N N . ASP B 1 40 ? 27.059 -0.437 49.098 1.00 30.06 97 ASP B N 1
ATOM 889 C CA . ASP B 1 40 ? 26.642 -0.935 50.413 1.00 28.40 97 ASP B CA 1
ATOM 890 C C . ASP B 1 40 ? 25.171 -1.341 50.394 1.00 30.52 97 ASP B C 1
ATOM 891 O O . ASP B 1 40 ? 24.435 -1.031 49.459 1.00 27.31 97 ASP B O 1
ATOM 896 N N . CYS B 1 41 ? 24.752 -2.091 51.415 1.00 30.35 98 CYS B N 1
ATOM 897 C CA . CYS B 1 41 ? 23.369 -2.490 51.578 1.00 31.32 98 CYS B CA 1
ATOM 898 C C . CYS B 1 41 ? 23.109 -2.789 53.016 1.00 33.32 98 CYS B C 1
ATOM 899 O O . CYS B 1 41 ? 24.039 -2.888 53.825 1.00 31.90 98 CYS B O 1
ATOM 902 N N . THR B 1 42 ? 21.839 -2.867 53.355 1.00 30.82 99 THR B N 1
ATOM 903 C CA . THR B 1 42 ? 21.459 -3.100 54.733 1.00 33.15 99 THR B CA 1
ATOM 904 C C . THR B 1 42 ? 20.103 -3.778 54.812 1.00 35.27 99 THR B C 1
ATOM 905 O O . THR B 1 42 ? 19.232 -3.544 53.974 1.00 34.40 99 THR B O 1
ATOM 909 N N . ILE B 1 43 ? 19.930 -4.592 55.837 1.00 31.68 100 ILE B N 1
ATOM 910 C CA . ILE B 1 43 ? 18.653 -5.220 56.167 1.00 31.39 100 ILE B CA 1
ATOM 911 C C . ILE B 1 43 ? 18.269 -4.609 57.494 1.00 32.61 100 ILE B C 1
ATOM 912 O O . ILE B 1 43 ? 19.047 -4.666 58.461 1.00 30.63 100 ILE B O 1
ATOM 917 N N . LYS B 1 44 ? 17.130 -3.913 57.494 1.00 29.59 101 LYS B N 1
ATOM 918 C CA . LYS B 1 44 ? 16.650 -3.159 58.637 1.00 31.34 101 LYS B CA 1
ATOM 919 C C . LYS B 1 44 ? 16.117 -4.060 59.740 1.00 37.37 101 LYS B C 1
ATOM 920 O O . LYS B 1 44 ? 15.282 -4.940 59.502 1.00 36.79 101 LYS B O 1
ATOM 934 N N . ASP B 1 46 ? 14.493 -4.253 63.840 1.00 40.75 103 ASP B N 1
ATOM 935 C CA . ASP B 1 46 ? 13.724 -3.477 64.806 1.00 42.06 103 ASP B CA 1
ATOM 936 C C . ASP B 1 46 ? 14.667 -3.175 65.982 1.00 46.53 103 ASP B C 1
ATOM 937 O O . ASP B 1 46 ? 15.205 -4.109 66.565 1.00 44.75 103 ASP B O 1
ATOM 942 N N . PRO B 1 47 ? 14.937 -1.897 66.312 1.00 46.62 104 PRO B N 1
ATOM 943 C CA . PRO B 1 47 ? 15.871 -1.598 67.418 1.00 49.23 104 PRO B CA 1
ATOM 944 C C . PRO B 1 47 ? 15.396 -2.076 68.797 1.00 55.93 104 PRO B C 1
ATOM 945 O O . PRO B 1 47 ? 16.206 -2.194 69.717 1.00 58.07 104 PRO B O 1
ATOM 949 N N . ASN B 1 48 ? 14.097 -2.354 68.947 1.00 52.65 105 ASN B N 1
ATOM 950 C CA . ASN B 1 48 ? 13.559 -2.810 70.222 1.00 54.84 105 ASN B CA 1
ATOM 951 C C . ASN B 1 48 ? 13.596 -4.308 70.363 1.00 58.94 105 ASN B C 1
ATOM 952 O O . ASN B 1 48 ? 13.683 -4.786 71.497 1.00 61.39 105 ASN B O 1
ATOM 957 N N . THR B 1 49 ? 13.475 -5.060 69.250 1.00 51.95 106 THR B N 1
ATOM 958 C CA . THR B 1 49 ? 13.415 -6.525 69.364 1.00 50.81 106 THR B CA 1
ATOM 959 C C . THR B 1 49 ? 14.665 -7.202 68.787 1.00 53.93 106 THR B C 1
ATOM 960 O O . THR B 1 49 ? 15.006 -8.285 69.236 1.00 56.24 106 THR B O 1
ATOM 964 N N . GLY B 1 50 ? 15.335 -6.563 67.835 1.00 48.07 107 GLY B N 1
ATOM 965 C CA . GLY B 1 50 ? 16.503 -7.130 67.162 1.00 45.61 107 GLY B CA 1
ATOM 966 C C . GLY B 1 50 ? 16.103 -8.017 65.999 1.00 45.26 107 GLY B C 1
ATOM 967 O O . GLY B 1 50 ? 16.965 -8.547 65.280 1.00 42.95 107 GLY B O 1
ATOM 968 N N . ARG B 1 51 ? 14.777 -8.167 65.801 1.00 40.58 108 ARG B N 1
ATOM 969 C CA . ARG B 1 51 ? 14.195 -8.978 64.736 1.00 38.98 108 ARG B CA 1
ATOM 970 C C . ARG B 1 51 ? 14.125 -8.180 63.456 1.00 43.37 108 ARG B C 1
ATOM 971 O O . ARG B 1 51 ? 13.929 -6.962 63.499 1.00 44.84 108 ARG B O 1
ATOM 979 N N . SER B 1 52 ? 14.274 -8.858 62.312 1.00 38.26 109 SER B N 1
ATOM 980 C CA . SER B 1 52 ? 14.227 -8.213 61.001 1.00 36.03 109 SER B CA 1
ATOM 981 C C . SER B 1 52 ? 12.874 -7.547 60.715 1.00 41.15 109 SER B C 1
ATOM 982 O O . SER B 1 52 ? 11.825 -8.091 61.055 1.00 42.33 109 SER B O 1
ATOM 985 N N . ARG B 1 53 ? 12.908 -6.415 59.995 1.00 36.68 110 ARG B N 1
ATOM 986 C CA . ARG B 1 53 ? 11.685 -5.744 59.597 1.00 37.89 110 ARG B CA 1
ATOM 987 C C . ARG B 1 53 ? 11.201 -6.280 58.216 1.00 40.68 110 ARG B C 1
ATOM 988 O O . ARG B 1 53 ? 10.103 -5.942 57.759 1.00 42.41 110 ARG B O 1
ATOM 996 N N . GLY B 1 54 ? 11.997 -7.162 57.614 1.00 36.29 111 GLY B N 1
ATOM 997 C CA . GLY B 1 54 ? 11.690 -7.794 56.334 1.00 35.64 111 GLY B CA 1
ATOM 998 C C . GLY B 1 54 ? 11.906 -6.901 55.123 1.00 40.17 111 GLY B C 1
ATOM 999 O O . GLY B 1 54 ? 11.330 -7.147 54.061 1.00 41.55 111 GLY B O 1
ATOM 1000 N N . PHE B 1 55 ? 12.703 -5.833 55.266 1.00 34.30 112 PHE B N 1
ATOM 1001 C CA . PHE B 1 55 ? 13.026 -4.961 54.145 1.00 32.33 112 PHE B CA 1
ATOM 1002 C C . PHE B 1 55 ? 14.431 -4.389 54.332 1.00 35.93 112 PHE B C 1
ATOM 1003 O O . PHE B 1 55 ? 14.984 -4.409 55.430 1.00 34.10 112 PHE B O 1
ATOM 1011 N N . GLY B 1 56 ? 15.007 -3.918 53.234 1.00 34.23 113 GLY B N 1
ATOM 1012 C CA . GLY B 1 56 ? 16.334 -3.334 53.251 1.00 32.37 113 GLY B CA 1
ATOM 1013 C C . GLY B 1 56 ? 16.535 -2.210 52.269 1.00 31.95 113 GLY B C 1
ATOM 1014 O O . GLY B 1 56 ? 15.602 -1.757 51.602 1.00 30.73 113 GLY B O 1
ATOM 1015 N N . PHE B 1 57 ? 17.772 -1.760 52.194 1.00 27.85 114 PHE B N 1
ATOM 1016 C CA . PHE B 1 57 ? 18.196 -0.699 51.290 1.00 28.10 114 PHE B CA 1
ATOM 1017 C C . PHE B 1 57 ? 19.484 -1.095 50.605 1.00 29.94 114 PHE B C 1
ATOM 1018 O O . PHE B 1 57 ? 20.274 -1.841 51.175 1.00 27.57 114 PHE B O 1
ATOM 1026 N N . ILE B 1 58 ? 19.676 -0.617 49.380 1.00 29.04 115 ILE B N 1
ATOM 1027 C CA . ILE B 1 58 ? 20.893 -0.842 48.572 1.00 28.39 115 ILE B CA 1
ATOM 1028 C C . ILE B 1 58 ? 21.380 0.512 48.066 1.00 29.52 115 ILE B C 1
ATOM 1029 O O . ILE B 1 58 ? 20.572 1.417 47.826 1.00 28.73 115 ILE B O 1
ATOM 1034 N N . LEU B 1 59 ? 22.700 0.657 47.945 1.00 25.20 116 LEU B N 1
ATOM 1035 C CA . LEU B 1 59 ? 23.341 1.857 47.421 1.00 25.18 116 LEU B CA 1
ATOM 1036 C C . LEU B 1 59 ? 24.239 1.471 46.241 1.00 29.06 116 LEU B C 1
ATOM 1037 O O . LEU B 1 59 ? 25.148 0.651 46.393 1.00 28.43 116 LEU B O 1
ATOM 1042 N N . PHE B 1 60 ? 23.947 2.035 45.060 1.00 26.10 117 PHE B N 1
ATOM 1043 C CA . PHE B 1 60 ? 24.700 1.780 43.841 1.00 25.50 117 PHE B CA 1
ATOM 1044 C C . PHE B 1 60 ? 25.797 2.799 43.684 1.00 29.29 117 PHE B C 1
ATOM 1045 O O . PHE B 1 60 ? 25.626 3.936 44.114 1.00 30.12 117 PHE B O 1
ATOM 1053 N N . LYS B 1 61 ? 26.901 2.428 43.036 1.00 27.86 118 LYS B N 1
ATOM 1054 C CA . LYS B 1 61 ? 28.003 3.365 42.744 1.00 30.13 118 LYS B CA 1
ATOM 1055 C C . LYS B 1 61 ? 27.515 4.413 41.734 1.00 35.35 118 LYS B C 1
ATOM 1056 O O . LYS B 1 61 ? 27.693 5.614 41.938 1.00 35.12 118 LYS B O 1
ATOM 1062 N N . ASP B 1 62 ? 26.819 3.939 40.696 1.00 32.49 119 ASP B N 1
ATOM 1063 C CA . ASP B 1 62 ? 26.252 4.788 39.667 1.00 33.60 119 ASP B CA 1
ATOM 1064 C C . ASP B 1 62 ? 24.729 4.677 39.707 1.00 35.22 119 ASP B C 1
ATOM 1065 O O . ASP B 1 62 ? 24.185 3.574 39.545 1.00 31.69 119 ASP B O 1
ATOM 1070 N N . ALA B 1 63 ? 24.057 5.840 39.852 1.00 32.31 120 ALA B N 1
ATOM 1071 C CA . ALA B 1 63 ? 22.602 5.982 39.944 1.00 32.13 120 ALA B CA 1
ATOM 1072 C C . ALA B 1 63 ? 21.870 5.472 38.697 1.00 35.28 120 ALA B C 1
ATOM 1073 O O . ALA B 1 63 ? 20.688 5.146 38.796 1.00 36.74 120 ALA B O 1
ATOM 1075 N N . ALA B 1 64 ? 22.569 5.342 37.550 1.00 29.60 121 ALA B N 1
ATOM 1076 C CA . ALA B 1 64 ? 22.007 4.781 36.306 1.00 29.42 121 ALA B CA 1
ATOM 1077 C C . ALA B 1 64 ? 21.496 3.340 36.506 1.00 32.36 121 ALA B C 1
ATOM 1078 O O . ALA B 1 64 ? 20.595 2.909 35.782 1.00 32.08 121 ALA B O 1
ATOM 1080 N N . SER B 1 65 ? 22.074 2.605 37.487 1.00 29.08 122 SER B N 1
ATOM 1081 C CA . SER B 1 65 ? 21.718 1.204 37.800 1.00 28.44 122 SER B CA 1
ATOM 1082 C C . SER B 1 65 ? 20.297 1.038 38.362 1.00 32.20 122 SER B C 1
ATOM 1083 O O . SER B 1 65 ? 19.713 -0.026 38.164 1.00 32.64 122 SER B O 1
ATOM 1086 N N . VAL B 1 66 ? 19.735 2.078 39.013 1.00 29.41 123 VAL B N 1
ATOM 1087 C CA . VAL B 1 66 ? 18.391 2.076 39.593 1.00 29.57 123 VAL B CA 1
ATOM 1088 C C . VAL B 1 66 ? 17.333 1.842 38.479 1.00 34.49 123 VAL B C 1
ATOM 1089 O O . VAL B 1 66 ? 16.459 0.978 38.635 1.00 33.21 123 VAL B O 1
ATOM 1093 N N . GLU B 1 67 ? 17.467 2.557 37.344 1.00 32.26 124 GLU B N 1
ATOM 1094 C CA . GLU B 1 67 ? 16.578 2.458 36.181 1.00 33.71 124 GLU B CA 1
ATOM 1095 C C . GLU B 1 67 ? 16.614 1.045 35.564 1.00 39.87 124 GLU B C 1
ATOM 1096 O O . GLU B 1 67 ? 15.588 0.564 35.074 1.00 41.16 124 GLU B O 1
ATOM 1098 N N . LYS B 1 68 ? 17.782 0.376 35.631 1.00 34.64 125 LYS B N 1
ATOM 1099 C CA . LYS B 1 68 ? 17.979 -0.976 35.126 1.00 34.89 125 LYS B CA 1
ATOM 1100 C C . LYS B 1 68 ? 17.286 -1.989 36.037 1.00 35.95 125 LYS B C 1
ATOM 1101 O O . LYS B 1 68 ? 16.733 -2.972 35.542 1.00 35.87 125 LYS B O 1
ATOM 1107 N N . VAL B 1 69 ? 17.246 -1.711 37.358 1.00 31.62 126 VAL B N 1
ATOM 1108 C CA . VAL B 1 69 ? 16.538 -2.565 38.318 1.00 30.40 126 VAL B CA 1
ATOM 1109 C C . VAL B 1 69 ? 15.045 -2.454 38.020 1.00 38.01 126 VAL B C 1
ATOM 1110 O O . VAL B 1 69 ? 14.378 -3.475 37.858 1.00 40.94 126 VAL B O 1
ATOM 1114 N N . LEU B 1 70 ? 14.548 -1.218 37.896 1.00 34.33 127 LEU B N 1
ATOM 1115 C CA . LEU B 1 70 ? 13.126 -0.927 37.660 1.00 37.03 127 LEU B CA 1
ATOM 1116 C C . LEU B 1 70 ? 12.632 -1.379 36.273 1.00 41.91 127 LEU B C 1
ATOM 1117 O O . LEU B 1 70 ? 11.440 -1.606 36.113 1.00 42.60 127 LEU B O 1
ATOM 1122 N N . ASP B 1 71 ? 13.532 -1.514 35.287 1.00 40.36 128 ASP B N 1
ATOM 1123 C CA . ASP B 1 71 ? 13.199 -2.002 33.942 1.00 42.13 128 ASP B CA 1
ATOM 1124 C C . ASP B 1 71 ? 12.765 -3.466 34.004 1.00 44.12 128 ASP B C 1
ATOM 1125 O O . ASP B 1 71 ? 11.894 -3.867 33.231 1.00 45.49 128 ASP B O 1
ATOM 1130 N N . GLN B 1 72 ? 13.364 -4.260 34.931 1.00 37.19 129 GLN B N 1
ATOM 1131 C CA . GLN B 1 72 ? 13.031 -5.673 35.123 1.00 36.49 129 GLN B CA 1
ATOM 1132 C C . GLN B 1 72 ? 11.771 -5.759 36.004 1.00 41.65 129 GLN B C 1
ATOM 1133 O O . GLN B 1 72 ? 11.803 -5.378 37.178 1.00 40.85 129 GLN B O 1
ATOM 1139 N N . LYS B 1 73 ? 10.652 -6.210 35.404 1.00 39.27 130 LYS B N 1
ATOM 1140 C CA . LYS B 1 73 ? 9.320 -6.272 36.015 1.00 39.06 130 LYS B CA 1
ATOM 1141 C C . LYS B 1 73 ? 9.214 -7.220 37.213 1.00 41.03 130 LYS B C 1
ATOM 1142 O O . LYS B 1 73 ? 8.371 -6.989 38.079 1.00 42.42 130 LYS B O 1
ATOM 1144 N N . GLU B 1 74 ? 10.016 -8.292 37.265 1.00 35.02 131 GLU B N 1
ATOM 1145 C CA . GLU B 1 74 ? 9.947 -9.265 38.353 1.00 33.53 131 GLU B CA 1
ATOM 1146 C C . GLU B 1 74 ? 11.330 -9.543 38.924 1.00 36.02 131 GLU B C 1
ATOM 1147 O O . GLU B 1 74 ? 12.267 -9.809 38.166 1.00 37.03 131 GLU B O 1
ATOM 1153 N N . HIS B 1 75 ? 11.444 -9.519 40.259 1.00 29.84 132 HIS B N 1
ATOM 1154 C CA . HIS B 1 75 ? 12.691 -9.802 40.958 1.00 28.70 132 HIS B CA 1
ATOM 1155 C C . HIS B 1 75 ? 12.465 -10.881 41.984 1.00 36.80 132 HIS B C 1
ATOM 1156 O O . HIS B 1 75 ? 11.538 -10.789 42.802 1.00 37.55 132 HIS B O 1
ATOM 1163 N N . ARG B 1 76 ? 13.264 -11.937 41.926 1.00 35.74 133 ARG B N 1
ATOM 1164 C CA . ARG B 1 76 ? 13.109 -12.970 42.948 1.00 37.48 133 ARG B CA 1
ATOM 1165 C C . ARG B 1 76 ? 14.455 -13.325 43.571 1.00 39.56 133 ARG B C 1
ATOM 1166 O O . ARG B 1 76 ? 15.469 -13.408 42.886 1.00 37.68 133 ARG B O 1
ATOM 1174 N N . LEU B 1 77 ? 14.458 -13.431 44.894 1.00 36.73 134 LEU B N 1
ATOM 1175 C CA . LEU B 1 77 ? 15.650 -13.712 45.675 1.00 37.12 134 LEU B CA 1
ATOM 1176 C C . LEU B 1 77 ? 15.330 -14.693 46.805 1.00 47.38 134 LEU B C 1
ATOM 1177 O O . LEU B 1 77 ? 14.433 -14.435 47.625 1.00 49.55 134 LEU B O 1
ATOM 1182 N N . ASP B 1 78 ? 16.099 -15.794 46.871 1.00 46.37 135 ASP B N 1
ATOM 1183 C CA . ASP B 1 78 ? 16.003 -16.849 47.887 1.00 48.28 135 ASP B CA 1
ATOM 1184 C C . ASP B 1 78 ? 14.533 -17.359 48.034 1.00 56.13 135 ASP B C 1
ATOM 1185 O O . ASP B 1 78 ? 14.022 -17.520 49.162 1.00 55.91 135 ASP B O 1
ATOM 1190 N N . GLY B 1 79 ? 13.899 -17.605 46.873 1.00 54.01 136 GLY B N 1
ATOM 1191 C CA . GLY B 1 79 ? 12.531 -18.107 46.750 1.00 55.51 136 GLY B CA 1
ATOM 1192 C C . GLY B 1 79 ? 11.416 -17.129 47.087 1.00 57.58 136 GLY B C 1
ATOM 1193 O O . GLY B 1 79 ? 10.300 -17.555 47.402 1.00 59.61 136 GLY B O 1
ATOM 1194 N N . ARG B 1 80 ? 11.708 -15.820 47.057 1.00 48.77 137 ARG B N 1
ATOM 1195 C CA . ARG B 1 80 ? 10.709 -14.792 47.330 1.00 47.91 137 ARG B CA 1
ATOM 1196 C C . ARG B 1 80 ? 10.691 -13.733 46.215 1.00 47.78 137 ARG B C 1
ATOM 1197 O O . ARG B 1 80 ? 11.727 -13.431 45.622 1.00 44.33 137 ARG B O 1
ATOM 1202 N N . VAL B 1 81 ? 9.488 -13.218 45.906 1.00 44.10 138 VAL B N 1
ATOM 1203 C CA . VAL B 1 81 ? 9.288 -12.125 44.973 1.00 42.28 138 VAL B CA 1
ATOM 1204 C C . VAL B 1 81 ? 9.579 -10.886 45.805 1.00 43.08 138 VAL B C 1
ATOM 1205 O O . VAL B 1 81 ? 8.842 -10.598 46.753 1.00 46.16 138 VAL B O 1
ATOM 1209 N N . ILE B 1 82 ? 10.713 -10.248 45.549 1.00 34.52 139 ILE B N 1
ATOM 1210 C CA . ILE B 1 82 ? 11.167 -9.072 46.306 1.00 32.52 139 ILE B CA 1
ATOM 1211 C C . ILE B 1 82 ? 10.663 -7.799 45.593 1.00 36.30 139 ILE B C 1
ATOM 1212 O O . ILE B 1 82 ? 10.190 -7.881 44.464 1.00 36.45 139 ILE B O 1
ATOM 1217 N N . ASP B 1 83 ? 10.673 -6.649 46.287 1.00 33.46 140 ASP B N 1
ATOM 1218 C CA . ASP B 1 83 ? 10.012 -5.443 45.810 1.00 34.28 140 ASP B CA 1
ATOM 1219 C C . ASP B 1 83 ? 10.938 -4.208 45.775 1.00 34.62 140 ASP B C 1
ATOM 1220 O O . ASP B 1 83 ? 10.814 -3.343 46.659 1.00 32.96 140 ASP B O 1
ATOM 1225 N N . PRO B 1 84 ? 11.848 -4.089 44.756 1.00 30.86 141 PRO B N 1
ATOM 1226 C CA . PRO B 1 84 ? 12.722 -2.907 44.699 1.00 29.98 141 PRO B CA 1
ATOM 1227 C C . PRO B 1 84 ? 11.960 -1.679 44.218 1.00 35.46 141 PRO B C 1
ATOM 1228 O O . PRO B 1 84 ? 11.117 -1.779 43.328 1.00 36.95 141 PRO B O 1
ATOM 1232 N N . LYS B 1 85 ? 12.230 -0.531 44.843 1.00 33.57 142 LYS B N 1
ATOM 1233 C CA . LYS B 1 85 ? 11.642 0.788 44.559 1.00 34.35 142 LYS B CA 1
ATOM 1234 C C . LYS B 1 85 ? 12.675 1.874 44.772 1.00 37.73 142 LYS B C 1
ATOM 1235 O O . LYS B 1 85 ? 13.597 1.671 45.572 1.00 34.73 142 LYS B O 1
ATOM 1241 N N . LYS B 1 86 ? 12.494 3.052 44.118 1.00 35.97 143 LYS B N 1
ATOM 1242 C CA . LYS B 1 86 ? 13.349 4.224 44.327 1.00 36.64 143 LYS B CA 1
ATOM 1243 C C . LYS B 1 86 ? 13.119 4.694 45.765 1.00 43.21 143 LYS B C 1
ATOM 1244 O O . LYS B 1 86 ? 11.960 4.728 46.185 1.00 45.11 143 LYS B O 1
ATOM 1246 N N . ALA B 1 87 ? 14.191 4.921 46.561 1.00 39.23 144 ALA B N 1
ATOM 1247 C CA . ALA B 1 87 ? 14.025 5.305 47.977 1.00 46.24 144 ALA B CA 1
ATOM 1248 C C . ALA B 1 87 ? 13.441 6.731 48.107 1.00 69.10 144 ALA B C 1
ATOM 1249 O O . ALA B 1 87 ? 13.835 7.615 47.306 1.00 70.37 144 ALA B O 1
#

Solvent-accessible surface area: 9350 Å² total

CATH classification: 3.30.70.330